Protein AF-A0A1M3K0J3-F1 (afdb_monomer_lite)

Foldseek 3Di:
DPLLVVLLVLLVVLLVVLVVLVCLCVDDDDDVPDFDDHHPPPPPDQDDPCPFPQVVVDVDSVVLNVLRHVLSVQLSVLSNLLSVLSVVDPPSVVCNLVSLLRNLVSQVVSCNGGNDPVCPVSPVVSVVSVVCSVVVPPVSNNPD

Structure (mmCIF, N/CA/C/O backbone):
data_AF-A0A1M3K0J3-F1
#
_entry.id   AF-A0A1M3K0J3-F1
#
loop_
_atom_site.group_PDB
_atom_site.id
_atom_site.type_symbol
_atom_site.label_atom_id
_atom_site.label_alt_id
_atom_site.label_comp_id
_atom_site.label_asym_id
_atom_site.label_entity_id
_atom_site.label_seq_id
_atom_site.pdbx_PDB_ins_code
_atom_site.Cartn_x
_atom_site.Cartn_y
_atom_site.Cartn_z
_atom_site.occupancy
_atom_site.B_iso_or_equiv
_atom_site.auth_seq_id
_atom_site.auth_comp_id
_atom_site.auth_asym_id
_atom_site.auth_atom_id
_atom_site.pdbx_PDB_model_num
ATOM 1 N N . MET A 1 1 ? -18.632 -10.991 16.721 1.00 74.00 1 MET A N 1
ATOM 2 C CA . MET A 1 1 ? -17.213 -10.914 17.139 1.00 74.00 1 MET A CA 1
ATOM 3 C C . MET A 1 1 ? -17.015 -9.636 17.942 1.00 74.00 1 MET A C 1
ATOM 5 O O . MET A 1 1 ? -17.671 -8.652 17.622 1.00 74.00 1 MET A O 1
ATOM 9 N N . ASN A 1 2 ? -16.188 -9.648 18.990 1.00 92.94 2 ASN A N 1
ATOM 10 C CA . ASN A 1 2 ? -15.909 -8.451 19.793 1.00 92.94 2 ASN A CA 1
ATOM 11 C C . ASN A 1 2 ? -15.318 -7.337 18.889 1.00 92.94 2 ASN A C 1
ATOM 13 O O . ASN A 1 2 ? -14.362 -7.633 18.167 1.00 92.94 2 ASN A O 1
ATOM 17 N N . PRO A 1 3 ? -15.845 -6.093 18.908 1.00 90.19 3 PRO A N 1
ATOM 18 C CA . PRO A 1 3 ? -15.347 -4.981 18.089 1.00 90.19 3 PRO A CA 1
ATOM 19 C C . PRO A 1 3 ? -13.834 -4.759 18.189 1.00 90.19 3 PRO A C 1
ATOM 21 O O . PRO A 1 3 ? -13.183 -4.505 17.175 1.00 90.19 3 PRO A O 1
ATOM 24 N N . ASN A 1 4 ? -13.265 -4.933 19.384 1.00 92.75 4 ASN A N 1
ATOM 25 C CA . ASN A 1 4 ? -11.831 -4.790 19.623 1.00 92.75 4 ASN A CA 1
ATOM 26 C C . ASN A 1 4 ? -11.032 -5.903 18.939 1.00 92.75 4 ASN A C 1
ATOM 28 O O . ASN A 1 4 ? -10.004 -5.629 18.330 1.00 92.75 4 ASN A O 1
ATOM 32 N N . ILE A 1 5 ? -11.529 -7.146 18.967 1.00 95.38 5 ILE A N 1
ATOM 33 C CA . ILE A 1 5 ? -10.887 -8.268 18.265 1.00 95.38 5 ILE A CA 1
ATOM 34 C C . ILE A 1 5 ? -10.895 -8.007 16.757 1.00 95.38 5 ILE A C 1
ATOM 36 O O . ILE A 1 5 ? -9.857 -8.119 16.115 1.00 95.38 5 ILE A O 1
ATOM 40 N N . THR A 1 6 ? -12.035 -7.596 16.191 1.00 94.31 6 THR A N 1
ATOM 41 C CA . THR A 1 6 ? -12.134 -7.248 14.763 1.00 94.31 6 THR A CA 1
ATOM 42 C C . THR A 1 6 ? -11.140 -6.161 14.378 1.00 94.31 6 THR A C 1
ATOM 44 O O . THR A 1 6 ? -10.450 -6.291 13.371 1.00 94.31 6 THR A O 1
ATOM 47 N N . ARG A 1 7 ? -11.031 -5.107 15.191 1.00 94.69 7 ARG A N 1
ATOM 48 C CA . ARG A 1 7 ? -10.083 -4.020 14.957 1.00 94.69 7 ARG A CA 1
ATOM 49 C C . ARG A 1 7 ? -8.639 -4.506 14.953 1.00 94.69 7 ARG A C 1
ATOM 51 O O . ARG A 1 7 ? -7.914 -4.194 14.016 1.00 94.69 7 ARG A O 1
ATOM 58 N N . VAL A 1 8 ? -8.240 -5.279 15.963 1.00 96.50 8 VAL A N 1
ATOM 59 C CA . VAL A 1 8 ? -6.880 -5.830 16.061 1.00 96.50 8 VAL A CA 1
ATOM 60 C C . VAL A 1 8 ? -6.574 -6.730 14.866 1.00 96.50 8 VAL A C 1
ATOM 62 O O . VAL A 1 8 ? -5.502 -6.615 14.282 1.00 96.50 8 VAL A O 1
ATOM 65 N N . LEU A 1 9 ? -7.519 -7.572 14.439 1.00 97.12 9 LEU A N 1
ATOM 66 C CA . LEU A 1 9 ? -7.335 -8.421 13.260 1.00 97.12 9 LEU A CA 1
ATOM 67 C C . LEU A 1 9 ? -7.141 -7.600 11.980 1.00 97.12 9 LEU A C 1
ATOM 69 O O . LEU A 1 9 ? -6.249 -7.910 11.195 1.00 97.12 9 LEU A O 1
ATOM 73 N N . ILE A 1 10 ? -7.926 -6.536 11.782 1.00 96.69 10 ILE A N 1
ATOM 74 C CA . ILE A 1 10 ? -7.757 -5.638 10.630 1.00 96.69 10 ILE A CA 1
ATOM 75 C C . ILE A 1 10 ? -6.420 -4.897 10.724 1.00 96.69 10 ILE A C 1
ATOM 77 O O . ILE A 1 10 ? -5.722 -4.781 9.722 1.00 96.69 10 ILE A O 1
ATOM 81 N N . ALA A 1 11 ? -6.019 -4.445 11.913 1.00 97.56 11 ALA A N 1
ATOM 82 C CA . ALA A 1 11 ? -4.734 -3.790 12.118 1.00 97.56 11 ALA A CA 1
ATOM 83 C C . ALA A 1 11 ? -3.557 -4.701 11.743 1.00 97.56 11 ALA A C 1
ATOM 85 O O . ALA A 1 11 ? -2.700 -4.314 10.950 1.00 97.56 11 ALA A O 1
ATOM 86 N N . VAL A 1 12 ? -3.554 -5.932 12.264 1.00 98.25 12 VAL A N 1
ATOM 87 C CA . VAL A 1 12 ? -2.547 -6.953 11.943 1.00 98.25 12 VAL A CA 1
ATOM 88 C C . VAL A 1 12 ? -2.553 -7.254 10.450 1.00 98.25 12 VAL A C 1
ATOM 90 O O . VAL A 1 12 ? -1.490 -7.322 9.841 1.00 98.25 12 VAL A O 1
ATOM 93 N N . PHE A 1 13 ? -3.734 -7.377 9.843 1.00 97.88 13 PHE A N 1
ATOM 94 C CA . PHE A 1 13 ? -3.868 -7.586 8.408 1.00 97.88 13 PHE A CA 1
ATOM 95 C C . PHE A 1 13 ? -3.256 -6.440 7.588 1.00 97.88 13 PHE A C 1
ATOM 97 O O . PHE A 1 13 ? -2.503 -6.710 6.658 1.00 97.88 13 PHE A O 1
ATOM 104 N N . LEU A 1 14 ? -3.519 -5.174 7.933 1.00 98.06 14 LEU A N 1
ATOM 105 C CA . LEU A 1 14 ? -2.958 -4.018 7.221 1.00 98.06 14 LEU A CA 1
ATOM 106 C C . LEU A 1 1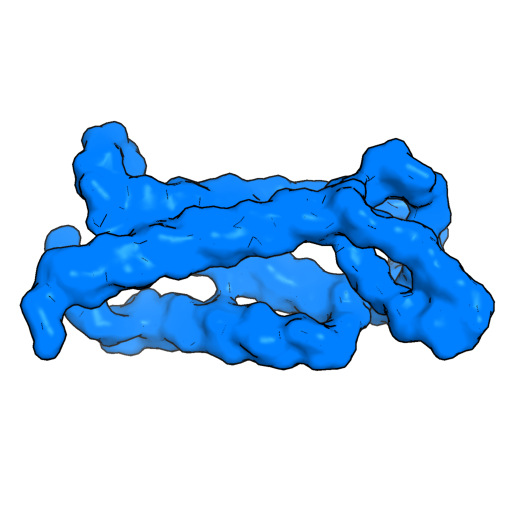4 ? -1.434 -3.935 7.367 1.00 98.06 14 LEU A C 1
ATOM 108 O O . LEU A 1 14 ? -0.738 -3.679 6.387 1.00 98.06 14 LEU A O 1
ATOM 112 N N . ILE A 1 15 ? -0.909 -4.216 8.562 1.00 98.19 15 ILE A N 1
ATOM 113 C CA . ILE A 1 15 ? 0.538 -4.284 8.803 1.00 98.19 15 ILE A CA 1
ATOM 114 C C . ILE A 1 15 ? 1.156 -5.424 7.985 1.00 98.19 15 ILE A C 1
ATOM 116 O O . ILE A 1 15 ? 2.151 -5.221 7.292 1.00 98.19 15 ILE A O 1
ATOM 120 N N . ALA A 1 16 ? 0.551 -6.612 8.003 1.00 97.56 16 ALA A N 1
ATOM 121 C CA . ALA A 1 16 ? 0.999 -7.740 7.193 1.00 97.56 16 ALA A CA 1
ATOM 122 C C . ALA A 1 16 ? 0.948 -7.410 5.693 1.00 97.56 16 ALA A C 1
ATOM 124 O O . ALA A 1 16 ? 1.878 -7.733 4.960 1.00 97.56 16 ALA A O 1
ATOM 125 N N . HIS A 1 17 ? -0.089 -6.708 5.234 1.00 95.62 17 HIS A N 1
ATOM 126 C CA . HIS A 1 17 ? -0.200 -6.265 3.850 1.00 95.62 17 HIS A CA 1
ATOM 127 C C . HIS A 1 17 ? 0.901 -5.261 3.472 1.00 95.62 17 HIS A C 1
ATOM 129 O O . HIS A 1 17 ? 1.492 -5.381 2.399 1.00 95.62 17 HIS A O 1
ATOM 135 N N . ALA A 1 18 ? 1.269 -4.342 4.370 1.00 96.25 18 ALA A N 1
ATOM 136 C CA . ALA A 1 18 ? 2.439 -3.482 4.186 1.00 96.25 18 ALA A CA 1
ATOM 137 C C . ALA A 1 18 ? 3.737 -4.300 4.035 1.00 96.25 18 ALA A C 1
ATOM 139 O O . ALA A 1 18 ? 4.544 -4.021 3.148 1.00 96.25 18 ALA A O 1
ATOM 140 N N . PHE A 1 19 ? 3.920 -5.361 4.827 1.00 95.25 19 PHE A N 1
ATOM 141 C CA . PHE A 1 19 ? 5.058 -6.274 4.668 1.00 95.25 19 PHE A CA 1
ATOM 142 C C . PHE A 1 19 ? 5.011 -7.080 3.366 1.00 95.25 19 PHE A C 1
ATOM 144 O O . PHE A 1 19 ? 6.065 -7.348 2.793 1.00 95.25 19 PHE A O 1
ATOM 151 N N . ILE A 1 20 ? 3.827 -7.420 2.846 1.00 92.19 20 ILE A N 1
ATOM 152 C CA . ILE A 1 20 ? 3.699 -8.027 1.512 1.00 92.19 20 ILE A CA 1
ATOM 153 C C . ILE A 1 20 ? 4.236 -7.069 0.445 1.00 92.19 20 ILE A C 1
ATOM 155 O O . ILE A 1 20 ? 4.995 -7.506 -0.418 1.00 92.19 20 ILE A O 1
ATOM 159 N N . HIS A 1 21 ? 3.940 -5.768 0.527 1.00 90.69 21 HIS A N 1
ATOM 160 C CA . HIS A 1 21 ? 4.579 -4.790 -0.356 1.00 90.69 21 HIS A CA 1
ATOM 161 C C . HIS A 1 21 ? 6.103 -4.826 -0.203 1.00 90.69 21 HIS A C 1
ATOM 163 O O . HIS A 1 21 ? 6.806 -4.901 -1.207 1.00 90.69 21 HIS A O 1
ATOM 169 N N . VAL A 1 22 ? 6.636 -4.851 1.022 1.00 90.38 22 VAL A N 1
ATOM 170 C CA . VAL A 1 22 ? 8.089 -4.970 1.243 1.00 90.38 22 VAL A CA 1
ATOM 171 C C . VAL A 1 22 ? 8.657 -6.256 0.639 1.00 90.38 22 VAL A C 1
ATOM 173 O O . VAL A 1 22 ? 9.736 -6.220 0.053 1.00 90.38 22 VAL A O 1
ATOM 176 N N . SER A 1 23 ? 7.927 -7.371 0.684 1.00 88.75 23 SER A N 1
ATOM 177 C CA . SER A 1 23 ? 8.368 -8.634 0.081 1.00 88.75 23 SER A CA 1
ATOM 178 C C . SER A 1 23 ? 8.612 -8.533 -1.432 1.00 88.75 23 SER A C 1
ATOM 180 O O . SER A 1 23 ? 9.470 -9.244 -1.955 1.00 88.75 23 SER A O 1
ATOM 182 N N . LEU A 1 24 ? 7.959 -7.584 -2.124 1.00 85.50 24 LEU A N 1
ATOM 183 C CA . LEU A 1 24 ? 8.181 -7.314 -3.550 1.00 85.50 24 LEU A CA 1
ATOM 184 C C . LEU A 1 24 ? 9.610 -6.832 -3.857 1.00 85.50 24 LEU A C 1
ATOM 186 O O . LEU A 1 24 ? 10.040 -6.890 -5.007 1.00 85.50 24 LEU A O 1
ATOM 190 N N . THR A 1 25 ? 10.370 -6.396 -2.849 1.00 86.38 25 THR A N 1
ATOM 191 C CA . THR A 1 25 ? 11.792 -6.041 -2.998 1.00 86.38 25 THR A CA 1
ATOM 192 C C . THR A 1 25 ? 12.709 -7.253 -3.157 1.00 86.38 25 THR A C 1
ATOM 194 O O . THR A 1 25 ? 13.815 -7.119 -3.679 1.00 86.38 25 THR A O 1
ATOM 197 N N . TYR A 1 26 ? 12.247 -8.436 -2.738 1.00 84.50 26 TYR A N 1
ATOM 198 C CA . TYR A 1 26 ? 13.040 -9.667 -2.658 1.00 84.50 26 TYR A CA 1
ATOM 199 C C . TYR A 1 26 ? 12.618 -10.729 -3.679 1.00 84.50 26 TYR A C 1
ATOM 201 O O . TYR A 1 26 ? 13.008 -11.890 -3.573 1.00 84.50 26 TYR A O 1
ATOM 209 N N . VAL A 1 27 ? 11.815 -10.355 -4.676 1.00 82.06 27 VAL A N 1
ATOM 210 C CA . VAL A 1 27 ? 11.352 -11.288 -5.707 1.00 82.06 27 VAL A CA 1
ATOM 211 C C . VAL A 1 27 ? 12.558 -11.778 -6.530 1.00 82.06 27 VAL A C 1
ATOM 213 O O . VAL A 1 27 ? 13.297 -10.950 -7.078 1.00 82.06 27 VAL A O 1
ATOM 216 N N . PRO A 1 28 ? 12.772 -13.100 -6.673 1.00 80.81 28 PRO A N 1
ATOM 217 C CA . PRO A 1 28 ? 13.880 -13.666 -7.446 1.00 80.81 28 PRO A CA 1
ATOM 218 C C . PRO A 1 28 ? 13.641 -13.548 -8.954 1.00 80.81 28 PRO A C 1
ATOM 220 O O . PRO A 1 28 ? 12.493 -13.554 -9.406 1.00 80.81 28 PRO A O 1
ATOM 223 N N . LEU A 1 29 ? 14.719 -13.407 -9.736 1.00 79.88 29 LEU A N 1
ATOM 224 C CA . LEU A 1 29 ? 14.632 -13.347 -11.201 1.00 79.88 29 LEU A CA 1
ATOM 225 C C . LEU A 1 29 ? 13.901 -14.593 -11.735 1.00 79.88 29 LEU A C 1
ATOM 227 O O . LEU A 1 29 ? 14.262 -15.700 -11.327 1.00 79.88 29 LEU A O 1
ATOM 231 N N . PRO A 1 30 ? 12.889 -14.432 -12.610 1.00 78.44 30 PRO A N 1
ATOM 232 C CA . PRO A 1 30 ? 12.176 -15.575 -13.167 1.00 78.44 30 PRO A CA 1
ATOM 233 C C . PRO A 1 30 ? 13.123 -16.401 -14.040 1.00 78.44 30 PRO A C 1
ATOM 235 O O . PRO A 1 30 ? 13.950 -15.845 -14.771 1.00 78.44 30 PRO A O 1
ATOM 238 N N . LYS A 1 31 ? 13.010 -17.731 -13.987 1.00 84.12 31 LYS A N 1
ATOM 239 C CA . LYS A 1 31 ? 13.703 -18.595 -14.953 1.00 84.12 31 LYS A CA 1
ATOM 240 C C . LYS A 1 31 ? 13.032 -18.485 -16.329 1.00 84.12 31 LYS A C 1
ATOM 242 O O . LYS A 1 31 ? 11.863 -18.104 -16.410 1.00 84.12 31 LYS A O 1
ATOM 247 N N . PRO A 1 32 ? 13.725 -18.850 -17.424 1.00 83.56 32 PRO A N 1
ATOM 248 C CA . PRO A 1 32 ? 13.106 -18.886 -18.745 1.00 83.56 32 PRO A CA 1
ATOM 249 C C . PRO A 1 32 ? 11.808 -19.710 -18.741 1.00 83.56 32 PRO A C 1
ATOM 251 O O . PRO A 1 32 ? 11.817 -20.879 -18.362 1.00 83.56 32 PRO A O 1
ATOM 254 N N . GLY A 1 33 ? 10.698 -19.091 -19.153 1.00 82.38 33 GLY A N 1
ATOM 255 C CA . GLY A 1 33 ? 9.371 -19.718 -19.196 1.00 82.38 33 GLY A CA 1
ATOM 256 C C . GLY A 1 33 ? 8.543 -19.621 -17.906 1.00 82.38 33 GLY A C 1
ATOM 257 O O . GLY A 1 33 ? 7.385 -20.034 -17.916 1.00 82.38 33 GLY A O 1
ATOM 258 N N . GLU A 1 34 ? 9.083 -19.070 -16.814 1.00 83.00 34 GLU A N 1
ATOM 259 C CA . GLU A 1 34 ? 8.315 -18.804 -15.591 1.00 83.00 34 GLU A CA 1
ATOM 260 C C . GLU A 1 34 ? 7.527 -17.487 -15.679 1.00 83.00 34 GLU A C 1
ATOM 262 O O . GLU A 1 34 ? 7.823 -16.604 -16.483 1.00 83.00 34 GLU A O 1
ATOM 267 N N . LEU A 1 35 ? 6.508 -17.341 -14.824 1.00 74.56 35 LEU A N 1
ATOM 268 C CA . LEU A 1 35 ? 5.741 -16.101 -14.716 1.00 74.56 35 LEU A CA 1
ATOM 269 C C . LEU A 1 35 ? 6.595 -14.981 -14.121 1.00 74.56 35 LEU A C 1
ATOM 271 O O . LEU A 1 35 ? 7.208 -15.119 -13.059 1.00 74.56 35 LEU A O 1
ATOM 275 N N . HIS A 1 36 ? 6.577 -13.834 -14.785 1.00 75.88 36 HIS A N 1
ATOM 276 C CA . HIS A 1 36 ? 7.306 -12.662 -14.344 1.00 75.88 36 HIS A CA 1
ATOM 277 C C . HIS A 1 36 ? 6.584 -11.964 -13.191 1.00 75.88 36 HIS A C 1
ATOM 279 O O . HIS A 1 36 ? 5.646 -11.199 -13.389 1.00 75.88 36 HIS A O 1
ATOM 285 N N . THR A 1 37 ? 7.046 -12.194 -11.966 1.00 75.19 37 THR A N 1
ATOM 286 C CA . THR A 1 37 ? 6.464 -11.547 -10.785 1.00 75.19 37 THR A CA 1
ATOM 287 C C . THR A 1 37 ? 6.934 -10.089 -10.689 1.00 75.19 37 THR A C 1
ATOM 289 O O . THR A 1 37 ? 8.142 -9.848 -10.801 1.00 75.19 37 THR A O 1
ATOM 292 N N . PRO A 1 38 ? 6.043 -9.105 -10.456 1.00 74.19 38 PRO A N 1
ATOM 293 C CA . PRO A 1 38 ? 6.460 -7.719 -10.317 1.00 74.19 38 PRO A CA 1
ATOM 294 C C . PRO A 1 38 ? 7.272 -7.512 -9.044 1.00 74.19 38 PRO A C 1
ATOM 296 O O . PRO A 1 38 ? 7.051 -8.178 -8.035 1.00 74.19 38 PRO A O 1
ATOM 299 N N . PHE A 1 39 ? 8.202 -6.566 -9.091 1.00 81.00 39 PHE A N 1
ATOM 300 C CA . PHE A 1 39 ? 9.195 -6.355 -8.045 1.00 81.00 39 PHE A CA 1
ATOM 301 C C . PHE A 1 39 ? 9.421 -4.858 -7.842 1.00 81.00 39 PHE A C 1
ATOM 303 O O . PHE A 1 39 ? 9.601 -4.135 -8.819 1.00 81.00 39 PHE A O 1
ATOM 310 N N . TRP A 1 40 ? 9.414 -4.389 -6.591 1.00 74.06 40 TRP A N 1
ATOM 311 C CA . TRP A 1 40 ? 9.546 -2.965 -6.260 1.00 74.06 40 TRP A CA 1
ATOM 312 C C . TRP A 1 40 ? 10.016 -2.731 -4.823 1.00 74.06 40 TRP A C 1
ATOM 314 O O . TRP A 1 40 ? 9.465 -3.351 -3.916 1.00 74.06 40 TRP A O 1
ATOM 324 N N . PRO A 1 41 ? 10.931 -1.764 -4.603 1.00 74.06 41 PRO A N 1
ATOM 325 C CA . PRO A 1 41 ? 12.063 -1.412 -5.455 1.00 74.06 41 PRO A CA 1
ATOM 326 C C . PRO A 1 41 ? 12.880 -2.634 -5.856 1.00 74.06 41 PRO A C 1
ATOM 328 O O . PRO A 1 41 ? 13.157 -3.534 -5.068 1.00 74.06 41 PRO A O 1
ATOM 331 N N . SER A 1 42 ? 13.355 -2.589 -7.089 1.00 68.06 42 SER A N 1
ATOM 332 C CA . SER A 1 42 ? 14.387 -3.490 -7.558 1.00 68.06 42 SER A CA 1
ATOM 333 C C . SER A 1 42 ? 15.765 -3.053 -7.078 1.00 68.06 42 SER A C 1
ATOM 335 O O . SER A 1 42 ? 16.448 -2.285 -7.760 1.00 68.06 42 SER A O 1
ATOM 337 N N . TRP A 1 43 ? 16.194 -3.511 -5.906 1.00 67.69 43 TRP A N 1
ATOM 338 C CA . TRP A 1 43 ? 17.579 -3.277 -5.481 1.00 67.69 43 TRP A CA 1
ATOM 339 C C . TRP A 1 43 ? 18.569 -4.106 -6.311 1.00 67.69 43 TRP A C 1
ATOM 341 O O . TRP A 1 43 ? 19.692 -3.670 -6.542 1.00 67.69 43 TRP A O 1
ATOM 351 N N . GLY A 1 44 ? 18.138 -5.280 -6.791 1.00 64.62 44 GLY A N 1
ATOM 352 C CA . GLY A 1 44 ? 18.987 -6.247 -7.493 1.00 64.62 44 GLY A CA 1
ATOM 353 C C . GLY A 1 44 ? 18.740 -6.407 -8.996 1.00 64.62 44 GLY A C 1
ATOM 354 O O . GLY A 1 44 ? 19.442 -7.198 -9.617 1.00 64.62 44 GLY A O 1
ATOM 355 N N . ARG A 1 45 ? 17.763 -5.711 -9.602 1.00 72.38 45 ARG A N 1
ATOM 356 C CA . ARG A 1 45 ? 17.507 -5.789 -11.058 1.00 72.38 45 ARG A CA 1
ATOM 357 C C . ARG A 1 45 ? 17.571 -4.409 -11.717 1.00 72.38 45 ARG A C 1
ATOM 359 O O . ARG A 1 45 ? 16.821 -3.520 -11.302 1.00 72.38 45 ARG A O 1
ATOM 366 N N . PRO A 1 46 ? 18.424 -4.222 -12.735 1.00 65.19 46 PRO A N 1
ATOM 367 C CA . PRO A 1 46 ? 18.510 -2.963 -13.467 1.00 65.19 46 PRO A CA 1
ATOM 368 C C . PRO A 1 46 ? 17.340 -2.768 -14.443 1.0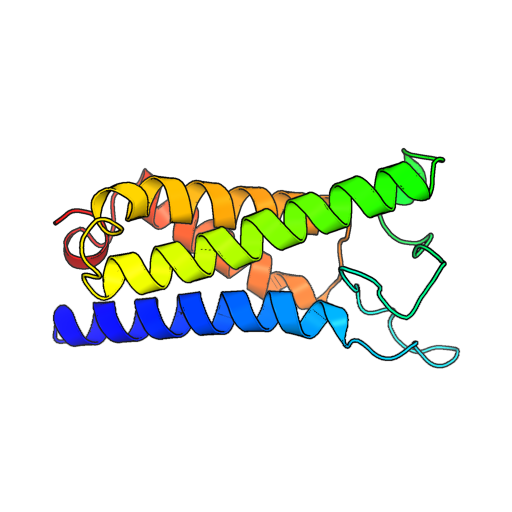0 65.19 46 PRO A C 1
ATOM 370 O O . PRO A 1 46 ? 16.939 -1.625 -14.677 1.00 65.19 46 PRO A O 1
ATOM 373 N N . ASP A 1 47 ? 16.787 -3.870 -14.956 1.00 69.62 47 ASP A N 1
ATOM 374 C CA . ASP A 1 47 ? 15.802 -3.870 -16.034 1.00 69.62 47 ASP A CA 1
ATOM 375 C C . ASP A 1 47 ? 14.360 -3.775 -15.535 1.00 69.62 47 ASP A C 1
ATOM 377 O O . ASP A 1 47 ? 14.032 -4.129 -14.401 1.00 69.62 47 ASP A O 1
ATOM 381 N N . ILE A 1 48 ? 13.496 -3.282 -16.419 1.00 78.06 48 ILE A N 1
ATOM 382 C CA . ILE A 1 48 ? 12.047 -3.176 -16.242 1.00 78.06 48 ILE A CA 1
ATOM 383 C C . ILE A 1 48 ? 11.401 -4.291 -17.037 1.00 78.06 48 ILE A C 1
ATOM 385 O O . ILE A 1 48 ? 11.861 -4.630 -18.127 1.00 78.06 48 ILE A O 1
ATOM 389 N N . ASP A 1 49 ? 10.307 -4.829 -16.519 1.00 81.50 49 ASP A N 1
ATOM 390 C CA . ASP A 1 49 ? 9.527 -5.779 -17.287 1.00 81.50 49 ASP A CA 1
ATOM 391 C C . ASP A 1 49 ? 8.788 -5.079 -18.437 1.00 81.50 49 ASP A C 1
ATOM 393 O O . ASP A 1 49 ? 7.899 -4.251 -18.220 1.00 81.50 49 ASP A O 1
ATOM 397 N N . SER A 1 50 ? 9.143 -5.426 -19.674 1.00 83.06 50 SER A N 1
ATOM 398 C CA . SER A 1 50 ? 8.511 -4.881 -20.879 1.00 83.06 50 SER A CA 1
ATOM 399 C C . SER A 1 50 ? 7.037 -5.273 -21.015 1.00 83.06 50 SER A C 1
ATOM 401 O O . SER A 1 50 ? 6.298 -4.648 -21.778 1.00 83.06 50 SER A O 1
ATOM 403 N N . THR A 1 51 ? 6.577 -6.282 -20.270 1.00 84.31 51 THR A N 1
ATOM 404 C CA . THR A 1 51 ? 5.174 -6.707 -20.273 1.00 84.31 51 THR A CA 1
ATOM 405 C C . THR A 1 51 ? 4.273 -5.786 -19.453 1.00 84.31 51 THR A C 1
ATOM 407 O O . THR A 1 51 ? 3.057 -5.776 -19.685 1.00 84.31 51 THR A O 1
ATOM 410 N N . TRP A 1 52 ? 4.839 -4.975 -18.548 1.00 88.12 52 TRP A N 1
ATOM 411 C CA . TRP A 1 52 ? 4.068 -4.058 -17.714 1.00 88.12 52 TRP A CA 1
ATOM 412 C C . TRP A 1 52 ? 3.333 -3.007 -18.556 1.00 88.12 52 TRP A C 1
ATOM 414 O O . TRP A 1 52 ? 3.927 -2.415 -19.461 1.00 88.12 52 TRP A O 1
ATOM 424 N N . PRO A 1 53 ? 2.058 -2.706 -18.242 1.00 90.69 53 PRO A N 1
ATOM 425 C CA . PRO A 1 53 ? 1.285 -1.694 -18.960 1.00 90.69 53 PRO A CA 1
ATOM 426 C C . PRO A 1 53 ? 2.002 -0.347 -19.096 1.00 90.69 53 PRO A C 1
ATOM 428 O O . PRO A 1 53 ? 1.997 0.245 -20.174 1.00 90.69 53 PRO A O 1
ATOM 431 N N . VAL A 1 54 ? 2.675 0.116 -18.038 1.00 91.38 54 VAL A N 1
ATOM 432 C CA . VAL A 1 54 ? 3.377 1.407 -18.052 1.00 91.38 54 VAL A CA 1
ATOM 433 C C . VAL A 1 54 ? 4.548 1.447 -19.041 1.00 91.38 54 VAL A C 1
ATOM 435 O O . VAL A 1 54 ? 4.805 2.497 -19.625 1.00 91.38 54 VAL A O 1
ATOM 438 N N . ALA A 1 55 ? 5.214 0.314 -19.289 1.00 90.88 55 ALA A N 1
ATOM 439 C CA . ALA A 1 55 ? 6.333 0.216 -20.228 1.00 90.88 55 ALA A CA 1
ATOM 440 C C . ALA A 1 55 ? 5.889 0.348 -21.696 1.00 90.88 55 ALA A C 1
ATOM 442 O O . ALA A 1 55 ? 6.708 0.607 -22.571 1.00 90.88 55 ALA A O 1
ATOM 443 N N . ARG A 1 56 ? 4.584 0.209 -21.973 1.00 90.88 56 ARG A N 1
ATOM 444 C CA . ARG A 1 56 ? 4.001 0.428 -23.308 1.00 90.88 56 ARG A CA 1
ATOM 445 C C . ARG A 1 56 ? 3.749 1.902 -23.618 1.00 90.88 56 ARG A C 1
ATOM 447 O O . ARG A 1 56 ? 3.518 2.247 -24.770 1.00 90.88 56 ARG A O 1
ATOM 454 N N . VAL A 1 57 ? 3.725 2.747 -22.588 1.00 92.94 57 VAL A N 1
ATOM 455 C CA . VAL A 1 57 ? 3.398 4.178 -22.699 1.00 92.94 57 VAL A CA 1
ATOM 456 C C . VAL A 1 57 ? 4.629 5.034 -22.422 1.00 92.94 57 VAL A C 1
ATOM 458 O O . VAL A 1 57 ? 4.879 6.018 -23.114 1.00 92.94 57 VAL A O 1
ATOM 461 N N . LEU A 1 58 ? 5.412 4.665 -21.409 1.00 92.44 58 LEU A N 1
ATOM 462 C CA . LEU A 1 58 ? 6.640 5.351 -21.037 1.00 92.44 58 LEU A CA 1
ATOM 463 C C . LEU A 1 58 ? 7.845 4.602 -21.608 1.00 92.44 58 LEU A C 1
ATOM 465 O O . LEU A 1 58 ? 7.978 3.400 -21.422 1.00 92.44 58 LEU A O 1
ATOM 469 N N . HIS A 1 59 ? 8.766 5.333 -22.233 1.00 88.38 59 HIS A N 1
ATOM 470 C CA . HIS A 1 59 ? 10.022 4.772 -22.751 1.00 88.38 59 HIS A CA 1
ATOM 471 C C . HIS A 1 59 ? 11.211 4.982 -21.795 1.00 88.38 59 HIS A C 1
ATOM 473 O O . HIS A 1 59 ? 12.275 4.398 -21.973 1.00 88.38 59 HIS A O 1
ATOM 479 N N . SER A 1 60 ? 11.055 5.831 -20.772 1.00 91.19 60 SER A N 1
ATOM 480 C CA . SER A 1 60 ? 12.127 6.137 -19.820 1.00 91.19 60 SER A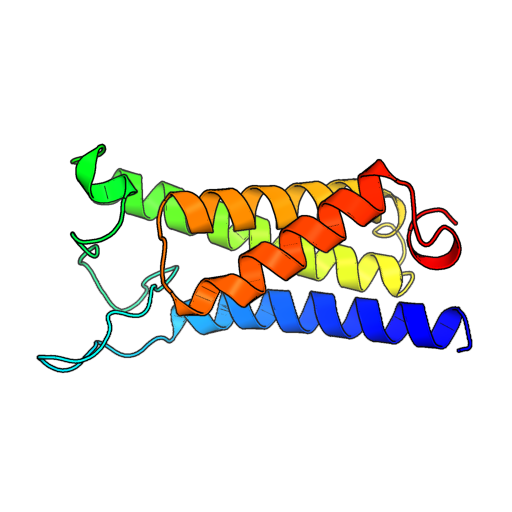 CA 1
ATOM 481 C C . SER A 1 60 ? 12.145 5.135 -18.673 1.00 91.19 60 SER A C 1
ATOM 483 O O . SER A 1 60 ? 11.253 5.130 -17.820 1.00 91.19 60 SER A O 1
ATOM 485 N N . HIS A 1 61 ? 13.208 4.333 -18.609 1.00 87.50 61 HIS A N 1
ATOM 486 C CA . HIS A 1 61 ? 13.368 3.346 -17.547 1.00 87.50 61 HIS A CA 1
ATOM 487 C C . HIS A 1 61 ? 13.451 4.001 -16.161 1.00 87.50 61 HIS A C 1
ATOM 489 O O . HIS A 1 61 ? 12.800 3.574 -15.208 1.00 87.50 61 HIS A O 1
ATOM 495 N N . ASN A 1 62 ? 14.199 5.097 -16.047 1.00 88.06 62 ASN A N 1
ATOM 496 C CA . ASN A 1 62 ? 14.332 5.815 -14.780 1.00 88.06 62 ASN A CA 1
ATOM 497 C C . ASN A 1 62 ? 12.986 6.363 -14.292 1.00 88.06 62 ASN A C 1
ATOM 499 O O . ASN A 1 62 ? 12.703 6.304 -13.097 1.00 88.06 62 ASN A O 1
ATOM 503 N N . LEU A 1 63 ? 12.136 6.838 -15.209 1.00 90.50 63 LEU A N 1
ATOM 504 C CA . LEU A 1 63 ? 10.812 7.349 -14.860 1.00 90.50 63 LEU A CA 1
ATOM 505 C C . LEU A 1 63 ? 9.886 6.233 -14.368 1.00 90.50 63 LEU A C 1
ATOM 507 O O . LEU A 1 63 ? 9.281 6.370 -13.309 1.00 90.50 63 LEU A O 1
ATOM 511 N N . ILE A 1 64 ? 9.813 5.117 -15.097 1.00 90.75 64 ILE A N 1
ATOM 512 C CA . ILE A 1 64 ? 9.012 3.952 -14.696 1.00 90.75 64 ILE A CA 1
ATOM 513 C C . ILE A 1 64 ? 9.457 3.448 -13.319 1.00 90.75 64 ILE A C 1
ATOM 515 O O . ILE A 1 64 ? 8.619 3.202 -12.451 1.00 90.75 64 ILE A O 1
ATOM 519 N N . ARG A 1 65 ? 10.777 3.350 -13.095 1.00 87.81 65 ARG A N 1
ATOM 520 C CA . ARG A 1 65 ? 11.332 2.952 -11.797 1.00 87.81 65 ARG A CA 1
ATOM 521 C C . ARG A 1 65 ? 10.962 3.934 -10.696 1.00 87.81 65 ARG A C 1
ATOM 523 O O . ARG A 1 65 ? 10.524 3.504 -9.636 1.00 87.81 65 ARG A O 1
ATOM 530 N N . GLY A 1 66 ? 11.105 5.232 -10.948 1.00 90.31 66 GLY A N 1
ATOM 531 C CA . GLY A 1 66 ? 10.730 6.275 -9.997 1.00 90.31 66 GLY A CA 1
ATOM 532 C C . GLY A 1 66 ? 9.260 6.183 -9.590 1.00 90.31 66 GLY A C 1
ATOM 533 O O . GLY A 1 66 ? 8.960 6.162 -8.399 1.00 90.31 66 GLY A O 1
ATOM 534 N N . ILE A 1 67 ? 8.355 6.039 -10.563 1.00 92.12 67 ILE A N 1
ATOM 535 C CA . ILE A 1 67 ? 6.914 5.873 -10.314 1.00 92.12 67 ILE A CA 1
ATOM 536 C C . ILE A 1 67 ? 6.654 4.628 -9.460 1.00 92.12 67 ILE A C 1
ATOM 538 O O . ILE A 1 67 ? 5.952 4.719 -8.454 1.00 92.12 67 ILE A O 1
ATOM 542 N N . GLY A 1 68 ? 7.243 3.484 -9.823 1.00 91.38 68 GLY A N 1
ATOM 543 C CA . GLY A 1 68 ? 7.086 2.235 -9.077 1.00 91.38 68 GLY A CA 1
ATOM 544 C C . GLY A 1 68 ? 7.565 2.349 -7.629 1.00 91.38 68 GLY A C 1
ATOM 5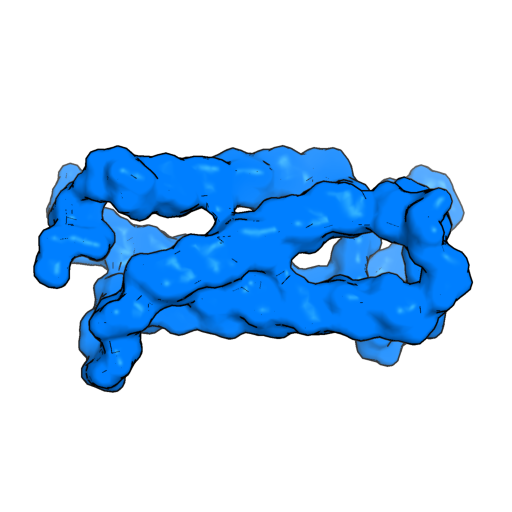45 O O . GLY A 1 68 ? 6.842 1.968 -6.713 1.00 91.38 68 GLY A O 1
ATOM 546 N N . ILE A 1 69 ? 8.739 2.948 -7.403 1.00 91.88 69 ILE A N 1
ATOM 547 C CA . ILE A 1 69 ? 9.308 3.159 -6.062 1.00 91.88 69 ILE A CA 1
ATOM 548 C C . ILE A 1 69 ? 8.424 4.075 -5.217 1.00 91.88 69 ILE A C 1
ATOM 550 O O . ILE A 1 69 ? 8.167 3.765 -4.056 1.00 91.88 69 ILE A O 1
ATOM 554 N N . VAL A 1 70 ? 7.950 5.186 -5.786 1.00 94.50 70 VAL A N 1
ATOM 555 C CA . VAL A 1 70 ? 7.094 6.136 -5.068 1.00 94.50 70 VAL A CA 1
ATOM 556 C C . VAL A 1 70 ? 5.766 5.484 -4.697 1.00 94.50 70 VAL A C 1
ATOM 558 O O . VAL A 1 70 ? 5.381 5.525 -3.532 1.00 94.50 70 VAL A O 1
ATOM 561 N N . LEU A 1 71 ? 5.086 4.836 -5.649 1.00 95.00 71 LEU A N 1
ATOM 562 C CA . LEU A 1 71 ? 3.813 4.160 -5.379 1.00 95.00 71 LEU A CA 1
ATOM 563 C C . LEU A 1 71 ? 3.973 3.039 -4.351 1.00 95.00 71 LEU A C 1
ATOM 565 O O . LEU A 1 71 ? 3.138 2.912 -3.455 1.00 95.00 71 LEU A O 1
ATOM 569 N N . TRP A 1 72 ? 5.060 2.270 -4.438 1.00 94.75 72 TRP A N 1
ATOM 570 C CA . TRP A 1 72 ? 5.390 1.231 -3.469 1.00 94.75 72 TRP A CA 1
ATOM 571 C C . TRP A 1 72 ? 5.622 1.802 -2.063 1.00 94.75 72 TRP A C 1
ATOM 573 O O . TRP A 1 72 ? 4.988 1.335 -1.117 1.00 94.75 72 TRP A O 1
ATOM 583 N N . LEU A 1 73 ? 6.473 2.829 -1.925 1.00 95.81 73 LEU A N 1
ATOM 584 C CA . LEU A 1 73 ? 6.780 3.473 -0.640 1.00 95.81 73 LEU A CA 1
ATOM 585 C C . LEU A 1 73 ? 5.514 4.031 0.007 1.00 95.81 73 LEU A C 1
ATOM 587 O O . LEU A 1 73 ? 5.255 3.787 1.185 1.00 95.81 73 LEU A O 1
ATOM 591 N N . VAL A 1 74 ? 4.721 4.764 -0.778 1.00 97.69 74 VAL A N 1
ATOM 592 C CA . VAL A 1 74 ? 3.472 5.373 -0.322 1.00 97.69 74 VAL A CA 1
ATOM 593 C C . VAL A 1 74 ? 2.486 4.293 0.120 1.00 97.69 74 VAL A C 1
ATOM 595 O O . VAL A 1 74 ? 1.934 4.410 1.211 1.00 97.69 74 VAL A O 1
ATOM 598 N N . SER A 1 75 ? 2.315 3.220 -0.660 1.00 96.81 75 SER A N 1
ATOM 599 C CA . SER A 1 75 ? 1.421 2.108 -0.304 1.00 96.81 75 SER A CA 1
ATOM 600 C C . SER A 1 75 ? 1.850 1.438 1.002 1.00 96.81 75 SER A C 1
ATOM 602 O O . SER A 1 75 ? 1.053 1.316 1.932 1.00 96.81 75 SER A O 1
ATOM 604 N N . ALA A 1 76 ? 3.120 1.029 1.089 1.00 96.62 76 ALA A N 1
ATOM 605 C CA . ALA A 1 76 ? 3.652 0.302 2.236 1.00 96.62 76 ALA A CA 1
ATOM 606 C C . ALA A 1 76 ? 3.565 1.137 3.521 1.00 96.62 76 ALA A C 1
ATOM 608 O O . ALA A 1 76 ? 3.050 0.663 4.536 1.00 96.62 76 ALA A O 1
ATOM 609 N N . LEU A 1 77 ? 4.005 2.398 3.470 1.00 98.06 77 LEU A N 1
ATOM 610 C CA . LEU A 1 77 ? 3.966 3.285 4.628 1.00 98.06 77 LEU A CA 1
ATOM 611 C C . LEU A 1 77 ? 2.526 3.593 5.047 1.00 98.06 77 LEU A C 1
ATOM 613 O O . LEU A 1 77 ? 2.208 3.534 6.232 1.00 98.06 77 LEU A O 1
ATOM 617 N N . ALA A 1 78 ? 1.640 3.883 4.093 1.00 98.44 78 ALA A N 1
ATOM 618 C CA . ALA A 1 78 ? 0.258 4.222 4.398 1.00 98.44 78 ALA A CA 1
ATOM 619 C C . ALA A 1 78 ? -0.512 3.037 5.007 1.00 98.44 78 ALA A C 1
ATOM 621 O O . ALA A 1 78 ? -1.244 3.232 5.975 1.00 98.44 78 ALA A O 1
ATOM 622 N N . PHE A 1 79 ? -0.307 1.801 4.535 1.00 98.50 79 PHE A N 1
ATOM 623 C CA . PHE A 1 79 ? -0.916 0.626 5.170 1.00 98.50 79 PHE A CA 1
ATOM 624 C C . PHE A 1 79 ? -0.349 0.323 6.554 1.00 98.50 79 PHE A C 1
ATOM 626 O O . PHE A 1 79 ? -1.120 0.000 7.461 1.00 98.50 79 PHE A O 1
ATOM 633 N N . ALA A 1 80 ? 0.963 0.480 6.751 1.00 98.38 80 ALA A N 1
ATOM 634 C CA . ALA A 1 80 ? 1.568 0.342 8.071 1.00 98.38 80 ALA A CA 1
ATOM 635 C C . ALA A 1 80 ? 0.979 1.370 9.051 1.00 98.38 80 ALA A C 1
ATOM 637 O O . ALA A 1 80 ? 0.521 1.001 10.132 1.00 98.38 80 ALA A O 1
ATOM 638 N N . LEU A 1 81 ? 0.900 2.642 8.645 1.00 98.38 81 LEU A N 1
ATOM 639 C CA . LEU A 1 81 ? 0.296 3.713 9.441 1.00 98.38 81 LEU A CA 1
ATOM 640 C C . LEU A 1 81 ? -1.188 3.465 9.719 1.00 98.38 81 LEU A C 1
ATOM 642 O O . LEU A 1 81 ? -1.629 3.680 10.843 1.00 98.38 81 LEU A O 1
ATOM 646 N N . ALA A 1 82 ? -1.955 2.977 8.743 1.00 98.19 82 ALA A N 1
ATOM 647 C CA . ALA A 1 82 ? -3.360 2.628 8.942 1.00 98.19 82 ALA A CA 1
ATOM 648 C C . ALA A 1 82 ? -3.532 1.504 9.977 1.00 98.19 82 ALA A C 1
ATOM 650 O O . ALA A 1 82 ? -4.411 1.578 10.834 1.00 98.19 82 ALA A O 1
ATOM 651 N N . GLY A 1 83 ? -2.670 0.484 9.941 1.00 97.88 83 GLY A N 1
ATOM 652 C CA . GLY A 1 83 ? -2.660 -0.569 10.951 1.00 97.88 83 GLY A CA 1
ATOM 653 C C . GLY A 1 83 ? -2.300 -0.049 12.346 1.00 97.88 83 GLY A C 1
ATOM 654 O O . GLY A 1 83 ? -2.999 -0.356 13.307 1.00 97.88 83 GLY A O 1
ATOM 655 N N . LEU A 1 84 ? -1.274 0.801 12.459 1.00 98.19 84 LEU A N 1
ATOM 656 C CA . LEU A 1 84 ? -0.898 1.443 13.728 1.00 98.19 84 LEU A CA 1
ATOM 657 C C . LEU A 1 84 ? -1.996 2.373 14.264 1.00 98.19 84 LEU A C 1
ATOM 659 O O . LEU A 1 84 ? -2.259 2.381 15.464 1.00 98.19 84 LEU A O 1
ATOM 663 N N . ALA A 1 85 ? -2.681 3.110 13.388 1.00 97.19 85 ALA A N 1
ATOM 664 C CA . ALA A 1 85 ? -3.820 3.944 13.758 1.00 97.19 85 ALA A CA 1
ATOM 665 C C . ALA A 1 85 ? -4.953 3.105 14.374 1.00 97.19 85 ALA A C 1
ATOM 667 O O . ALA A 1 85 ? -5.496 3.472 15.410 1.00 97.19 85 ALA A O 1
ATOM 668 N N . LEU A 1 86 ? -5.264 1.933 13.806 1.00 96.88 86 LEU A N 1
ATOM 669 C CA . LEU A 1 86 ? -6.249 1.012 14.391 1.00 96.88 86 LEU A CA 1
ATOM 670 C C . LEU A 1 86 ? -5.810 0.447 15.756 1.00 96.88 86 LEU A C 1
ATOM 672 O O . LEU A 1 86 ? -6.658 0.051 16.557 1.00 96.88 86 LEU A O 1
ATOM 676 N N . LEU A 1 87 ? -4.511 0.428 16.059 1.00 96.88 87 LEU A N 1
ATOM 677 C CA . LEU A 1 87 ? -3.978 0.023 17.366 1.00 96.88 87 LEU A CA 1
ATOM 678 C C . LEU A 1 87 ? -3.913 1.162 18.391 1.00 96.88 87 LEU A C 1
ATOM 680 O O . LEU A 1 87 ? -3.424 0.933 19.491 1.00 96.88 87 LEU A O 1
ATOM 684 N N . HIS A 1 88 ? -4.440 2.345 18.069 1.00 95.38 88 HIS A N 1
ATOM 685 C CA . HIS A 1 88 ? -4.463 3.503 18.966 1.00 95.38 88 HIS A CA 1
ATOM 686 C C . HIS A 1 88 ? -3.065 4.015 19.349 1.00 95.38 88 HIS A C 1
ATOM 688 O O . HIS A 1 88 ? -2.783 4.354 20.499 1.00 95.38 88 HIS A O 1
ATOM 694 N N . VAL A 1 89 ? -2.135 4.023 18.384 1.00 96.50 89 VAL A N 1
ATOM 695 C CA . VAL A 1 89 ? -0.821 4.641 18.600 1.00 96.50 89 VAL A CA 1
ATOM 696 C C . VAL A 1 89 ? -0.995 6.169 18.679 1.00 96.50 89 VAL A C 1
ATOM 698 O O . VAL A 1 89 ? -1.480 6.768 17.707 1.00 96.50 89 VAL A O 1
ATOM 701 N N . PRO A 1 90 ? -0.579 6.823 19.787 1.00 95.44 90 PRO A N 1
ATOM 702 C CA . PRO A 1 90 ? -0.812 8.248 20.001 1.00 95.44 90 PRO A CA 1
ATOM 703 C C . PRO A 1 90 ? -0.322 9.123 18.843 1.00 95.44 90 PRO A C 1
ATOM 705 O O . PRO A 1 90 ? 0.794 8.968 18.350 1.00 95.44 90 PRO A O 1
ATOM 708 N N . GLY A 1 91 ? -1.170 10.056 18.404 1.00 95.06 91 GLY A N 1
ATOM 709 C CA . GLY A 1 91 ? -0.874 11.000 17.319 1.00 95.06 91 GLY A CA 1
ATOM 710 C C . GLY A 1 91 ? -1.062 10.452 15.898 1.00 95.06 91 GLY A C 1
ATOM 711 O O . GLY A 1 91 ? -1.157 11.255 14.968 1.00 95.06 91 GLY A O 1
ATOM 712 N N . ILE A 1 92 ? -1.172 9.128 15.719 1.00 96.31 92 ILE A N 1
ATOM 713 C CA . ILE A 1 92 ? -1.357 8.483 14.406 1.00 96.31 92 ILE A CA 1
ATOM 714 C C . ILE A 1 92 ? -2.843 8.270 14.077 1.00 96.31 92 ILE A C 1
ATOM 716 O O . ILE A 1 92 ? -3.233 8.360 12.915 1.00 96.31 92 ILE A O 1
ATOM 720 N N . GLU A 1 93 ? -3.684 8.047 15.090 1.00 94.38 93 GLU A N 1
ATOM 721 C CA . GLU A 1 93 ? -5.121 7.746 14.949 1.00 94.38 93 GLU A CA 1
ATOM 722 C C . GLU A 1 93 ? -5.878 8.709 14.023 1.00 94.38 93 GLU A C 1
ATOM 724 O O . GLU A 1 93 ? -6.617 8.275 13.139 1.00 94.38 93 GLU A O 1
ATOM 729 N N . GLN A 1 94 ? -5.626 10.014 14.159 1.00 95.06 94 GLN A N 1
ATOM 730 C CA . GLN A 1 94 ? -6.258 11.066 13.351 1.00 95.06 94 GLN A CA 1
ATOM 731 C C . GLN A 1 94 ? -6.018 10.918 11.836 1.00 95.06 94 GLN A C 1
ATOM 733 O O . GLN A 1 94 ? -6.771 11.460 11.027 1.00 95.06 94 GLN A O 1
ATOM 738 N N . TYR A 1 95 ? -4.989 10.166 11.435 1.00 96.62 95 TYR A N 1
ATOM 739 C CA . TYR A 1 95 ? -4.632 9.945 10.037 1.00 96.62 95 TYR A CA 1
ATOM 740 C C . TYR A 1 95 ? -5.203 8.651 9.456 1.00 96.62 95 TYR A C 1
ATOM 742 O O . TYR A 1 95 ? -4.998 8.407 8.269 1.00 96.62 95 TYR A O 1
ATOM 750 N N . LEU A 1 96 ? -5.947 7.842 10.227 1.00 96.06 96 LEU A N 1
ATOM 751 C CA . LEU A 1 96 ? -6.454 6.529 9.798 1.00 96.06 96 LEU A CA 1
ATOM 752 C C . LEU A 1 96 ? -7.095 6.564 8.403 1.00 96.06 96 LEU A C 1
ATOM 754 O O . LEU A 1 96 ? -6.744 5.780 7.522 1.00 96.06 96 LEU A O 1
ATOM 758 N N . ARG A 1 97 ? -8.026 7.500 8.184 1.00 95.94 97 ARG A N 1
ATOM 759 C CA . ARG A 1 97 ? -8.773 7.600 6.920 1.00 95.94 97 ARG A CA 1
ATOM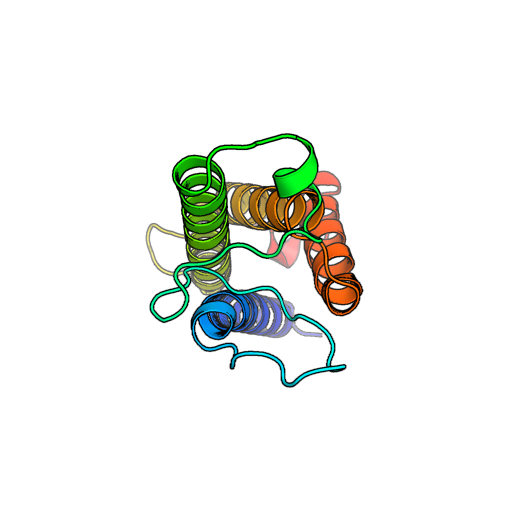 760 C C . ARG A 1 97 ? -7.867 7.984 5.755 1.00 95.94 97 ARG A C 1
ATOM 762 O O . ARG A 1 97 ? -7.947 7.369 4.696 1.00 95.94 97 ARG A O 1
ATOM 769 N N . ILE A 1 98 ? -7.002 8.977 5.959 1.00 97.38 98 ILE A N 1
ATOM 770 C CA . ILE A 1 98 ? -6.062 9.441 4.932 1.00 97.38 98 ILE A CA 1
ATOM 771 C C . ILE A 1 98 ? -5.082 8.319 4.590 1.00 97.38 98 ILE A C 1
ATOM 773 O O . ILE A 1 98 ? -4.839 8.072 3.412 1.00 97.38 98 ILE A O 1
ATOM 777 N N . ALA A 1 99 ? -4.584 7.599 5.594 1.00 97.88 99 ALA A N 1
ATOM 778 C CA . ALA A 1 99 ? -3.686 6.467 5.423 1.00 97.88 99 ALA A CA 1
ATOM 779 C C . ALA A 1 99 ? -4.343 5.342 4.604 1.00 97.88 99 ALA A C 1
ATOM 781 O O . ALA A 1 99 ? -3.767 4.896 3.616 1.00 97.88 99 ALA A O 1
ATOM 782 N N . ILE A 1 100 ? -5.581 4.945 4.921 1.00 98.00 100 ILE A N 1
ATOM 783 C CA . ILE A 1 100 ? -6.301 3.918 4.146 1.00 98.00 100 ILE A CA 1
ATOM 784 C C . ILE A 1 100 ? -6.538 4.366 2.700 1.00 98.00 100 ILE A C 1
ATOM 786 O O . ILE A 1 100 ? -6.249 3.607 1.778 1.00 98.00 100 ILE A O 1
ATOM 790 N N . ILE A 1 101 ? -7.034 5.590 2.484 1.00 98.19 101 ILE A N 1
ATOM 791 C CA . ILE A 1 101 ? -7.299 6.112 1.133 1.00 98.19 101 ILE A CA 1
ATOM 792 C C . ILE A 1 101 ? -6.005 6.158 0.322 1.00 98.19 101 ILE A C 1
ATOM 794 O O . ILE A 1 101 ? -5.975 5.707 -0.823 1.00 98.19 101 ILE A O 1
ATOM 798 N N . THR A 1 102 ? -4.936 6.681 0.920 1.00 98.38 102 THR A N 1
ATOM 799 C CA . THR A 1 102 ? -3.635 6.849 0.268 1.00 98.38 102 THR A CA 1
ATOM 800 C C . THR A 1 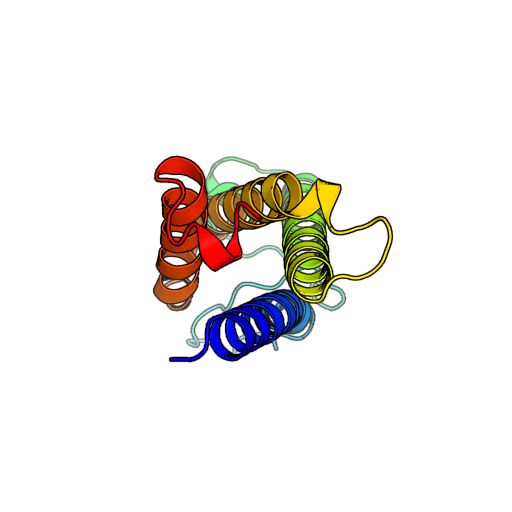102 ? -3.029 5.496 -0.072 1.00 98.38 102 THR A C 1
ATOM 802 O O . THR A 1 102 ? -2.642 5.277 -1.220 1.00 98.38 102 THR A O 1
ATOM 805 N N . GLY A 1 103 ? -3.002 4.566 0.887 1.00 98.19 103 GLY A N 1
ATOM 806 C CA . GLY A 1 103 ? -2.474 3.219 0.693 1.00 98.19 103 GLY A CA 1
ATOM 807 C C . GLY A 1 103 ? -3.244 2.455 -0.376 1.00 98.19 103 GLY A C 1
ATOM 808 O O . GLY A 1 103 ? -2.649 1.956 -1.327 1.00 98.19 103 GLY A O 1
ATOM 809 N N . ALA A 1 104 ? -4.575 2.446 -0.291 1.00 98.12 104 ALA A N 1
ATOM 810 C CA . ALA A 1 104 ? -5.394 1.701 -1.237 1.00 98.12 104 ALA A CA 1
ATOM 811 C C . ALA A 1 104 ? -5.378 2.292 -2.650 1.00 98.12 104 ALA A C 1
ATOM 813 O O . ALA A 1 104 ? -5.288 1.550 -3.627 1.00 98.12 104 ALA A O 1
ATOM 814 N N . SER A 1 105 ? -5.400 3.620 -2.778 1.00 98.19 105 SER A N 1
ATOM 815 C CA . SER A 1 105 ? -5.347 4.280 -4.088 1.00 98.19 105 SER A CA 1
ATOM 816 C C . SER A 1 105 ? -3.981 4.112 -4.750 1.00 98.19 105 SER A C 1
ATOM 818 O O . SER A 1 105 ? -3.911 3.767 -5.928 1.00 98.19 105 SER A O 1
ATOM 820 N N . SER A 1 106 ? -2.889 4.315 -4.005 1.00 97.38 106 SER A N 1
ATOM 821 C CA . SER A 1 106 ? -1.533 4.116 -4.538 1.00 97.38 106 SER A CA 1
ATOM 822 C C . SER A 1 106 ? -1.277 2.655 -4.908 1.00 97.38 106 SER A C 1
ATOM 824 O O . SER A 1 106 ? -0.719 2.399 -5.975 1.00 97.38 106 SER A O 1
ATOM 826 N N . SER A 1 107 ? -1.772 1.706 -4.108 1.00 95.62 107 SER A N 1
ATOM 827 C CA . SER A 1 107 ? -1.698 0.279 -4.419 1.00 95.62 107 SER A CA 1
ATOM 828 C C . SER A 1 107 ? -2.472 -0.040 -5.700 1.00 95.62 107 SER A C 1
ATOM 830 O O . SER A 1 107 ? -1.899 -0.622 -6.614 1.00 95.62 107 SER A O 1
ATOM 832 N N . LEU A 1 108 ? -3.713 0.437 -5.865 1.00 96.62 108 LEU A N 1
ATOM 833 C CA . LEU A 1 108 ? -4.475 0.251 -7.112 1.00 96.62 108 LEU A CA 1
ATOM 834 C C . LEU A 1 108 ? -3.792 0.872 -8.336 1.00 96.62 108 LEU A C 1
ATOM 836 O O . LEU A 1 108 ? -3.756 0.242 -9.391 1.00 96.62 108 LEU A O 1
ATOM 840 N N . LEU A 1 109 ? -3.214 2.069 -8.211 1.00 95.50 109 LEU A N 1
ATOM 841 C CA . LEU A 1 109 ? -2.427 2.674 -9.291 1.00 95.50 109 LEU A CA 1
ATOM 842 C C . LEU A 1 109 ? -1.210 1.815 -9.644 1.00 95.50 109 LEU A C 1
ATOM 844 O O . LEU A 1 109 ? -0.916 1.615 -10.822 1.00 95.50 109 LEU A O 1
ATOM 848 N N . MET A 1 110 ? -0.537 1.254 -8.637 1.00 92.75 110 MET A N 1
ATOM 849 C CA . MET A 1 110 ? 0.556 0.311 -8.850 1.00 92.75 110 MET A CA 1
ATOM 850 C C . MET A 1 110 ? 0.063 -0.924 -9.617 1.00 92.75 110 MET A C 1
ATOM 852 O O . MET A 1 110 ? 0.727 -1.358 -10.551 1.00 92.75 110 MET A O 1
ATOM 856 N N . LEU A 1 111 ? -1.125 -1.449 -9.300 1.00 91.94 111 LEU A N 1
ATOM 857 C CA . LEU A 1 111 ? -1.718 -2.577 -10.027 1.00 91.94 111 LEU A CA 1
ATOM 858 C C . LEU A 1 111 ? -2.059 -2.231 -11.478 1.00 91.94 111 LEU A C 1
ATOM 860 O O . LEU A 1 111 ? -1.856 -3.059 -12.357 1.00 91.94 111 LEU A O 1
ATOM 864 N N . ILE A 1 112 ? -2.536 -1.016 -11.745 1.00 93.12 112 ILE A N 1
ATOM 865 C CA . ILE A 1 112 ? -2.828 -0.550 -13.108 1.00 93.12 112 ILE A CA 1
ATOM 866 C C . ILE A 1 112 ? -1.539 -0.459 -13.937 1.00 93.12 112 ILE A C 1
ATOM 868 O O . ILE A 1 112 ? -1.509 -0.894 -15.087 1.00 93.12 112 ILE A O 1
ATOM 872 N N . PHE A 1 113 ? -0.462 0.082 -13.365 1.00 91.25 113 PHE A N 1
ATOM 873 C CA . PHE A 1 113 ? 0.799 0.294 -14.083 1.00 91.25 113 PHE A CA 1
ATOM 874 C C . PHE A 1 113 ? 1.686 -0.949 -14.177 1.00 91.25 113 PHE A C 1
ATOM 876 O O . PHE A 1 113 ? 2.391 -1.117 -15.174 1.00 91.25 113 PHE A O 1
ATOM 883 N N . PHE A 1 114 ? 1.631 -1.815 -13.166 1.00 89.19 114 PHE A N 1
ATOM 884 C CA . PHE A 1 114 ? 2.530 -2.953 -12.956 1.00 89.19 114 PHE A CA 1
ATOM 885 C C . PHE A 1 114 ? 1.735 -4.245 -12.734 1.00 89.19 114 PHE A C 1
ATOM 887 O O . PHE A 1 114 ? 2.016 -5.025 -11.820 1.00 89.19 114 PHE A O 1
ATOM 894 N N . TRP A 1 115 ? 0.689 -4.429 -13.543 1.00 87.12 115 TRP A N 1
ATOM 895 C CA . TRP A 1 115 ? -0.270 -5.521 -13.406 1.00 87.12 115 TRP A CA 1
ATOM 896 C C . TRP A 1 115 ? 0.386 -6.904 -13.403 1.00 87.12 115 TRP A C 1
ATOM 898 O O . TRP A 1 115 ? 1.278 -7.187 -14.203 1.00 87.12 115 TRP A O 1
ATOM 908 N N . HIS A 1 116 ? -0.142 -7.793 -12.557 1.00 80.56 116 HIS A N 1
ATOM 909 C CA . HIS A 1 116 ? 0.154 -9.221 -12.582 1.00 80.56 116 HIS A CA 1
ATOM 910 C C . HIS A 1 116 ? -1.063 -10.038 -12.129 1.00 80.56 116 HIS A C 1
ATOM 912 O O . HIS A 1 116 ? -1.774 -9.598 -11.222 1.00 80.56 116 HIS A O 1
ATOM 918 N N . PRO A 1 117 ? -1.309 -11.242 -12.684 1.00 81.12 117 PRO A N 1
ATOM 919 C CA . PRO A 1 117 ? -2.491 -12.043 -12.349 1.00 81.12 117 PRO A CA 1
ATOM 920 C C . PRO A 1 117 ? -2.664 -12.349 -10.853 1.00 81.12 117 PRO A C 1
ATOM 922 O O . PRO A 1 117 ? -3.785 -12.398 -10.353 1.00 81.12 117 PRO A O 1
ATOM 925 N N . TRP A 1 118 ? -1.569 -12.503 -10.104 1.00 74.38 118 TRP A N 1
ATOM 926 C CA . TRP A 1 118 ? -1.625 -12.753 -8.653 1.00 74.38 118 TRP A CA 1
ATOM 927 C C . TRP A 1 118 ? -2.140 -11.561 -7.835 1.00 74.38 118 TRP A C 1
ATOM 929 O O . TRP A 1 118 ? -2.491 -11.715 -6.667 1.00 74.38 118 TRP A O 1
ATOM 939 N N . TYR A 1 119 ? -2.245 -10.379 -8.440 1.00 84.56 119 TYR A N 1
ATOM 940 C CA . TYR A 1 119 ? -2.715 -9.175 -7.768 1.00 84.56 119 TYR A CA 1
ATOM 941 C C . TYR A 1 119 ? -4.234 -9.017 -7.725 1.00 84.56 119 TYR A C 1
ATOM 943 O O . TYR A 1 119 ? -4.717 -8.033 -7.170 1.00 84.56 119 TYR A O 1
ATOM 951 N N . ILE A 1 120 ? -5.009 -9.995 -8.201 1.00 88.62 120 ILE A N 1
ATOM 952 C CA . ILE A 1 120 ? -6.471 -9.998 -8.022 1.00 88.62 120 ILE A CA 1
ATOM 953 C C . ILE A 1 120 ? -6.845 -9.862 -6.538 1.00 88.62 120 ILE A C 1
ATOM 955 O O . ILE A 1 120 ? -7.727 -9.075 -6.196 1.00 88.62 120 ILE A O 1
ATOM 959 N N . ALA A 1 121 ? -6.135 -10.556 -5.642 1.00 90.62 121 ALA A N 1
ATOM 960 C CA . ALA A 1 121 ? -6.351 -10.410 -4.205 1.00 90.62 121 ALA A CA 1
ATOM 961 C C . ALA A 1 121 ? -6.098 -8.968 -3.738 1.00 90.62 121 ALA A C 1
ATOM 963 O O . ALA A 1 121 ? -6.901 -8.414 -2.993 1.00 90.62 121 ALA A O 1
ATOM 964 N N . ALA A 1 122 ? -5.030 -8.331 -4.228 1.00 91.62 122 ALA A N 1
ATOM 965 C CA . ALA A 1 122 ? -4.732 -6.938 -3.915 1.00 91.62 122 ALA A CA 1
ATOM 966 C C . ALA A 1 122 ? -5.829 -5.991 -4.432 1.00 91.62 122 ALA A C 1
ATOM 968 O O . ALA A 1 122 ? -6.248 -5.102 -3.696 1.00 91.62 122 ALA A O 1
ATOM 969 N N . VAL A 1 123 ? -6.365 -6.199 -5.644 1.00 94.75 123 VAL A N 1
ATOM 970 C CA . VAL A 1 123 ? -7.508 -5.414 -6.154 1.00 94.75 123 VAL A CA 1
ATOM 971 C C . VAL A 1 123 ? -8.688 -5.493 -5.189 1.00 94.75 123 VAL A C 1
ATOM 973 O O . VAL A 1 123 ? -9.225 -4.458 -4.797 1.00 94.75 123 VAL A O 1
ATOM 976 N N . LEU A 1 124 ? -9.065 -6.705 -4.773 1.00 95.81 124 LEU A N 1
ATOM 977 C CA . LEU A 1 124 ? -10.201 -6.915 -3.876 1.00 95.81 124 LEU A CA 1
ATOM 978 C C . LEU A 1 124 ? -9.975 -6.267 -2.508 1.00 95.81 124 LEU A C 1
ATOM 980 O O . LEU A 1 124 ? -10.859 -5.572 -2.015 1.00 95.81 124 LEU A O 1
ATOM 984 N N . ILE A 1 125 ? -8.789 -6.441 -1.919 1.00 95.88 125 ILE A N 1
ATOM 985 C CA . ILE A 1 125 ? -8.430 -5.839 -0.627 1.00 95.88 125 ILE A CA 1
ATOM 986 C C . ILE A 1 125 ? -8.561 -4.315 -0.696 1.00 95.88 125 ILE A C 1
ATOM 988 O O . ILE A 1 125 ? -9.252 -3.712 0.125 1.00 95.88 125 ILE A O 1
ATOM 992 N N . ASN A 1 126 ? -7.955 -3.694 -1.708 1.00 97.25 126 ASN A N 1
ATOM 993 C CA . ASN A 1 126 ? -7.987 -2.247 -1.882 1.00 97.25 126 ASN A CA 1
ATOM 994 C C . ASN A 1 126 ? -9.406 -1.724 -2.136 1.00 97.25 126 ASN A C 1
ATOM 996 O O . ASN A 1 126 ? -9.815 -0.726 -1.543 1.00 97.25 126 ASN A O 1
ATOM 1000 N N . ALA A 1 127 ? -10.179 -2.412 -2.979 1.00 96.88 127 ALA A N 1
ATOM 1001 C CA . ALA A 1 127 ? -11.560 -2.048 -3.272 1.00 96.88 127 ALA A CA 1
ATOM 1002 C C . ALA A 1 127 ? -12.449 -2.138 -2.025 1.00 96.88 127 ALA A C 1
ATOM 1004 O O . ALA A 1 127 ? -13.257 -1.240 -1.784 1.00 96.88 127 ALA A O 1
ATOM 1005 N N . VAL A 1 128 ? -12.278 -3.180 -1.204 1.00 96.94 128 VAL A N 1
ATOM 1006 C CA . VAL A 1 128 ? -13.001 -3.338 0.064 1.00 96.94 128 VAL A CA 1
ATOM 1007 C C . VAL A 1 128 ? -12.631 -2.227 1.040 1.00 96.94 128 VAL A C 1
ATOM 1009 O O . VAL A 1 128 ? -13.529 -1.632 1.628 1.00 96.94 128 VAL A O 1
ATOM 1012 N N . LEU A 1 129 ? -11.345 -1.894 1.187 1.00 97.06 129 LEU A N 1
ATOM 1013 C CA . LEU A 1 129 ? -10.904 -0.811 2.071 1.00 97.06 129 LEU A CA 1
ATOM 1014 C C . LEU A 1 129 ? -11.449 0.554 1.634 1.00 97.06 129 LEU A C 1
ATOM 1016 O O . LEU A 1 129 ? -11.963 1.303 2.463 1.00 97.06 129 LEU A O 1
ATOM 1020 N N . LEU A 1 130 ? -11.400 0.870 0.338 1.00 97.19 130 LEU A N 1
ATOM 1021 C CA . LEU A 1 130 ? -11.974 2.115 -0.179 1.00 97.19 130 LEU A CA 1
ATOM 1022 C C . LEU A 1 130 ? -13.493 2.147 0.000 1.00 97.19 130 LEU A C 1
ATOM 1024 O O . LEU A 1 130 ? -14.030 3.145 0.476 1.00 97.19 130 LEU A O 1
ATOM 1028 N N . SER A 1 131 ? -14.177 1.043 -0.297 1.00 96.75 131 SER A N 1
ATOM 1029 C CA . SER A 1 131 ? -15.623 0.917 -0.087 1.00 96.75 131 SER A CA 1
ATOM 1030 C C . SER A 1 131 ? -15.986 1.087 1.388 1.00 96.75 131 SER A C 1
ATOM 1032 O O . SER A 1 131 ? -16.934 1.797 1.707 1.00 96.75 131 SER A O 1
ATOM 1034 N N . ALA A 1 132 ? -15.202 0.514 2.303 1.00 95.12 132 ALA A N 1
ATOM 1035 C CA . ALA A 1 132 ? -15.391 0.659 3.741 1.00 95.12 132 ALA A CA 1
ATOM 1036 C C . ALA A 1 132 ? -15.302 2.124 4.199 1.00 95.12 132 ALA A C 1
ATOM 1038 O O . ALA A 1 132 ? -16.108 2.570 5.018 1.00 95.12 132 ALA A O 1
ATOM 1039 N N . ILE A 1 133 ? -14.372 2.899 3.635 1.00 95.75 133 ILE A N 1
ATOM 1040 C CA . ILE A 1 133 ? -14.259 4.335 3.914 1.00 95.75 133 ILE A CA 1
ATOM 1041 C C . ILE A 1 133 ? -15.412 5.132 3.290 1.00 95.75 133 ILE A C 1
ATOM 1043 O O . ILE A 1 133 ? -15.959 6.015 3.953 1.00 95.75 133 ILE A O 1
ATOM 1047 N N . VAL A 1 134 ? -15.800 4.826 2.047 1.00 95.56 134 VAL A N 1
ATOM 1048 C CA . VAL A 1 134 ? -16.878 5.524 1.320 1.00 95.56 134 VAL A CA 1
ATOM 1049 C C . VAL A 1 134 ? -18.238 5.286 1.976 1.00 95.56 134 VAL A C 1
ATOM 1051 O O . VAL A 1 134 ? -18.956 6.239 2.269 1.00 95.56 134 VAL A O 1
ATOM 1054 N N . PHE A 1 135 ? -18.575 4.029 2.265 1.00 95.88 135 PHE A N 1
ATOM 1055 C CA . PHE A 1 135 ? -19.843 3.639 2.893 1.00 95.88 135 PHE A CA 1
ATOM 1056 C C . PHE A 1 135 ? -19.830 3.749 4.418 1.00 95.88 135 PHE A C 1
ATOM 1058 O O . PHE A 1 135 ? -20.817 3.431 5.079 1.00 95.88 135 PHE A O 1
ATOM 1065 N N . GLN A 1 136 ? -18.710 4.191 4.984 1.00 92.69 136 GLN A N 1
ATOM 1066 C CA . GLN A 1 136 ? -18.486 4.307 6.416 1.00 92.69 136 GLN A CA 1
ATOM 1067 C C . GLN A 1 136 ? -18.773 3.017 7.200 1.00 92.69 136 GLN A C 1
ATOM 1069 O O . GLN A 1 136 ? -19.367 3.033 8.282 1.00 92.69 136 GLN A O 1
ATOM 1074 N N . PHE A 1 137 ? -18.380 1.874 6.641 1.00 90.62 137 PHE A N 1
ATOM 1075 C CA . PHE A 1 137 ? -18.718 0.560 7.170 1.00 90.62 137 PHE A CA 1
ATOM 1076 C C . PHE A 1 137 ? -17.484 -0.345 7.285 1.00 90.62 137 PHE A C 1
ATOM 1078 O O . PHE A 1 137 ? -16.760 -0.495 6.307 1.00 90.62 137 PHE A O 1
ATOM 1085 N N . PRO A 1 138 ? -17.269 -1.026 8.426 1.00 89.44 138 PRO A N 1
ATOM 1086 C CA . PRO A 1 138 ? -18.038 -0.936 9.666 1.00 89.44 138 PRO A CA 1
ATOM 1087 C C . PRO A 1 138 ? -17.657 0.287 10.524 1.00 89.44 138 PRO A C 1
ATOM 1089 O O . PRO A 1 138 ? -16.482 0.524 10.806 1.00 89.44 138 PRO A O 1
ATOM 1092 N N . LYS A 1 139 ? -18.666 1.023 11.020 1.00 89.12 139 LYS A N 1
ATOM 1093 C CA . LYS A 1 139 ? -18.485 2.256 11.820 1.00 89.12 139 LYS A CA 1
ATOM 1094 C C . LYS A 1 139 ? -17.579 2.073 13.040 1.00 89.12 139 LYS A C 1
ATOM 1096 O O . LYS A 1 139 ? -16.715 2.900 13.296 1.00 89.12 139 LYS A O 1
ATOM 1101 N N . PHE A 1 140 ? -17.724 0.955 13.751 1.00 87.44 140 PHE A N 1
ATOM 1102 C CA . PHE A 1 140 ? -16.961 0.670 14.972 1.00 87.44 140 PHE A CA 1
ATOM 1103 C C . PHE A 1 140 ? -15.455 0.428 14.740 1.00 87.44 140 PHE A C 1
ATOM 1105 O O . PHE A 1 140 ? -14.691 0.365 15.705 1.00 87.44 140 PHE A O 1
ATOM 1112 N N . VAL A 1 141 ? -15.023 0.257 13.487 1.00 87.75 141 VAL A N 1
ATOM 1113 C CA . VAL A 1 141 ? -13.604 0.101 13.134 1.00 87.75 141 VAL A CA 1
ATOM 1114 C C . VAL A 1 141 ? -13.011 1.421 12.657 1.00 87.75 141 VAL A C 1
ATOM 1116 O O . VAL A 1 141 ? -11.930 1.778 13.104 1.00 87.75 141 VAL A O 1
ATOM 1119 N N . PHE A 1 142 ? -13.701 2.128 11.760 1.00 86.56 142 PHE A N 1
ATOM 1120 C CA . PHE A 1 142 ? -13.106 3.232 10.998 1.00 86.56 142 PHE A CA 1
ATOM 1121 C C . PHE A 1 142 ? -13.582 4.638 11.407 1.00 86.56 142 PHE A C 1
ATOM 1123 O O . PHE A 1 142 ? -13.050 5.617 10.886 1.00 86.56 142 PHE A O 1
ATOM 1130 N N . PHE A 1 143 ? -14.587 4.752 12.285 1.00 84.19 143 PHE A N 1
ATOM 1131 C CA . PHE A 1 143 ? -15.283 6.014 12.591 1.00 84.19 143 PHE A CA 1
ATOM 1132 C C . PHE A 1 143 ? -15.598 6.166 14.086 1.00 84.19 143 PHE A C 1
ATOM 1134 O O . PHE A 1 143 ? -16.721 6.525 14.444 1.00 84.19 143 PHE A O 1
ATOM 1141 N N . GLN A 1 144 ? -14.636 5.832 14.947 1.00 70.06 144 GLN A N 1
ATOM 1142 C CA . GLN A 1 144 ? -14.729 6.118 16.383 1.00 70.06 144 GLN A CA 1
ATOM 1143 C C . GLN A 1 144 ? -14.157 7.486 16.723 1.00 70.06 144 GLN A C 1
ATOM 1145 O O . GLN A 1 144 ? -13.245 7.925 15.989 1.00 70.06 144 GLN A O 1
#

Radius of gyration: 16.42 Å; chains: 1; bounding box: 39×31×43 Å

Secondary structure (DSSP, 8-state):
--HHHHHHHHHHHHHHHHHHHHHGGGPPPPPTTS-----SS-SS-----TTSGGGGT---HHHHHHHHHHHHHHHHHHHHHHHHHHTT-TTTGGGHHHHHHHHHHHHHHHHHHS--GGGHHHHHHHHHHHHHHHTT-SHHHH--

pLDDT: mean 90.29, std 8.24, range [64.62, 98.5]

Sequence (144 aa):
MNPNITRVLIAVFLIAHAFIHVSLTYVPLPKPGELHTPFWPSWGRPDIDSTWPVARVLHSHNLIRGIGIVLWLVSALAFALAGLALLHVPGIEQYLRIAIITGASSSLLMLIFFWHPWYIAAVLINAVLLSAIVFQFPKFVFFQ